Protein AF-A0A258ALZ7-F1 (afdb_monomer_lite)

Foldseek 3Di:
DCCQVVRLVVCLVPQDDDDDPPQAPVVQLSCVSNVNHDLVSNCVRLCPDDDLSSLVNLLVSLQSQLVVCVSNVVNVSNLVSLCCNQPVSADPDDSSVVSVVVCVVVVSVD

Radius of gyration: 13.6 Å; chains: 1; bounding box: 34×25×37 Å

pLDDT: mean 91.47, std 5.28, range [59.81, 97.38]

Structure (mmCIF, N/CA/C/O backbone):
data_AF-A0A258ALZ7-F1
#
_entry.id   AF-A0A258ALZ7-F1
#
loop_
_atom_site.group_PDB
_atom_site.id
_atom_site.type_symbol
_atom_site.label_atom_id
_atom_site.label_alt_id
_atom_site.label_comp_id
_atom_site.label_asym_id
_atom_site.label_entity_id
_atom_site.label_seq_id
_atom_site.pdbx_PDB_ins_code
_atom_site.Cartn_x
_atom_site.Cartn_y
_atom_site.Cartn_z
_atom_site.occupancy
_atom_site.B_iso_or_equiv
_atom_site.auth_seq_id
_atom_site.auth_comp_id
_atom_site.auth_asym_id
_atom_site.auth_atom_id
_atom_site.pdbx_PDB_model_num
ATOM 1 N N . CYS A 1 1 ? -7.068 -8.110 11.290 1.00 79.31 1 CYS A N 1
ATOM 2 C CA . CYS A 1 1 ? -5.888 -7.363 11.785 1.00 79.31 1 CYS A CA 1
ATOM 3 C C . CYS A 1 1 ? -6.313 -6.536 12.998 1.00 79.31 1 CYS A C 1
ATOM 5 O O . CYS A 1 1 ? -7.496 -6.224 13.089 1.00 79.31 1 CYS A O 1
ATOM 7 N N . ILE A 1 2 ? -5.382 -6.184 13.896 1.00 83.75 2 ILE A N 1
ATOM 8 C CA . ILE A 1 2 ? -5.677 -5.401 15.117 1.00 83.75 2 ILE A CA 1
ATOM 9 C C . ILE A 1 2 ? -6.345 -4.070 14.759 1.00 83.75 2 ILE A C 1
ATOM 11 O O . ILE A 1 2 ? -7.355 -3.724 15.351 1.00 83.75 2 ILE A O 1
ATOM 15 N N . ALA A 1 3 ? -5.886 -3.397 13.699 1.00 86.81 3 ALA A N 1
ATOM 16 C CA . ALA A 1 3 ? -6.482 -2.142 13.240 1.00 86.81 3 ALA A CA 1
ATOM 17 C C . ALA A 1 3 ? -7.992 -2.244 12.937 1.00 86.81 3 ALA A C 1
ATOM 19 O O . ALA A 1 3 ? -8.744 -1.364 13.337 1.00 86.81 3 ALA A O 1
ATOM 20 N N . LYS A 1 4 ? -8.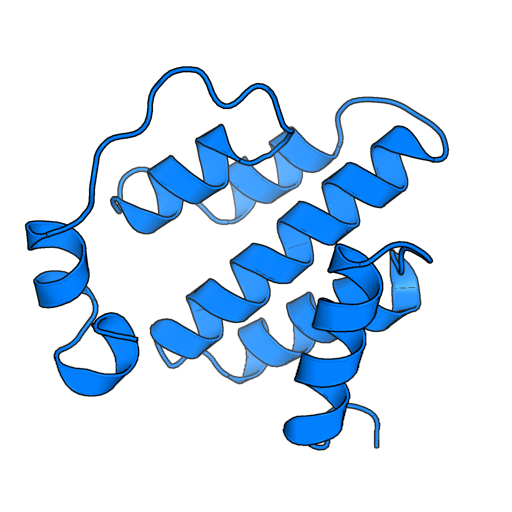455 -3.339 12.312 1.00 83.69 4 LYS A N 1
ATOM 21 C CA . LYS A 1 4 ? -9.890 -3.562 12.053 1.00 83.69 4 LYS A CA 1
ATOM 22 C C . LYS A 1 4 ? -10.688 -4.000 13.286 1.00 83.69 4 LYS A C 1
ATOM 24 O O . LYS A 1 4 ? -11.891 -3.781 13.311 1.00 83.69 4 LYS A O 1
ATOM 29 N N . GLY A 1 5 ? -10.061 -4.678 14.250 1.00 86.06 5 GLY A N 1
ATOM 30 C CA . GLY A 1 5 ? -10.753 -5.228 15.425 1.00 86.06 5 GLY A CA 1
ATOM 31 C C . GLY A 1 5 ? -10.781 -4.280 16.625 1.00 86.06 5 GLY A C 1
ATOM 32 O O . GLY A 1 5 ? -11.813 -4.121 17.263 1.00 86.06 5 GLY A O 1
ATOM 33 N N . GLU A 1 6 ? -9.648 -3.642 16.910 1.00 87.88 6 GLU A N 1
ATOM 34 C CA . GLU A 1 6 ? -9.399 -2.820 18.104 1.00 87.88 6 GLU A CA 1
ATOM 35 C C . GLU A 1 6 ? -9.043 -1.362 17.758 1.00 87.88 6 GLU A C 1
ATOM 37 O O . GLU A 1 6 ? -8.881 -0.525 18.645 1.00 87.88 6 GLU A O 1
ATOM 42 N N . GLY A 1 7 ? -8.925 -1.035 16.468 1.00 88.50 7 GLY A N 1
ATOM 43 C CA . GLY A 1 7 ? -8.605 0.306 15.985 1.00 88.50 7 GLY A CA 1
ATOM 44 C C . GLY A 1 7 ? -7.115 0.542 15.720 1.00 88.50 7 GLY A C 1
ATOM 45 O O . GLY A 1 7 ? -6.225 -0.176 16.185 1.00 88.50 7 GLY A O 1
ATOM 46 N N . VAL A 1 8 ? -6.836 1.588 14.939 1.00 88.94 8 VAL A N 1
ATOM 47 C CA . VAL A 1 8 ? -5.478 1.955 14.492 1.00 88.94 8 VAL A CA 1
ATOM 48 C C . VAL A 1 8 ? -4.567 2.311 15.670 1.00 88.94 8 VAL A C 1
ATOM 50 O O . VAL A 1 8 ? -3.400 1.929 15.683 1.00 88.94 8 VAL A O 1
ATOM 53 N N . GLU A 1 9 ? -5.100 2.977 16.694 1.00 88.06 9 GLU A N 1
ATOM 54 C CA . GLU A 1 9 ? -4.329 3.361 17.882 1.00 88.06 9 GLU A CA 1
ATOM 55 C C . GLU A 1 9 ? -3.861 2.147 18.698 1.00 88.06 9 GLU A C 1
ATOM 57 O O . GLU A 1 9 ? -2.721 2.117 19.163 1.00 88.06 9 GLU A O 1
ATOM 62 N N . ALA A 1 10 ? -4.692 1.106 18.826 1.00 87.94 10 ALA A N 1
ATOM 63 C CA . ALA A 1 10 ? -4.288 -0.150 19.458 1.00 87.94 10 ALA A CA 1
ATOM 64 C C . ALA A 1 10 ? -3.190 -0.850 18.641 1.00 87.94 10 ALA A C 1
ATOM 66 O O . ALA A 1 10 ? -2.178 -1.276 19.198 1.00 87.94 10 ALA A O 1
ATOM 67 N N . ALA A 1 11 ? -3.338 -0.881 17.312 1.00 88.69 11 ALA A N 1
ATOM 68 C CA . ALA A 1 11 ? -2.340 -1.457 16.413 1.00 88.69 11 ALA A CA 1
ATOM 69 C C . ALA A 1 11 ? -0.982 -0.736 16.489 1.00 88.69 11 ALA A C 1
ATOM 71 O O . ALA A 1 11 ? 0.056 -1.392 16.449 1.00 88.69 11 ALA A O 1
ATOM 72 N N . ARG A 1 12 ? -0.977 0.594 16.650 1.00 89.44 12 ARG A N 1
ATOM 73 C CA . ARG A 1 12 ? 0.246 1.403 16.788 1.00 89.44 12 ARG A CA 1
ATOM 74 C C . ARG A 1 12 ? 1.010 1.127 18.080 1.00 89.44 12 ARG A C 1
ATOM 76 O O . ARG A 1 12 ? 2.235 1.123 18.061 1.00 89.44 12 ARG A O 1
ATOM 83 N N . LYS A 1 13 ? 0.318 0.855 19.191 1.00 88.81 13 LYS A N 1
ATOM 84 C CA . LYS A 1 13 ? 0.965 0.563 20.487 1.00 88.81 13 LYS A CA 1
ATOM 85 C C . LYS A 1 13 ? 1.804 -0.712 20.466 1.00 88.81 13 LYS A C 1
ATOM 87 O O . LYS A 1 13 ? 2.808 -0.789 21.163 1.00 88.81 13 LYS A O 1
ATOM 92 N N . VAL A 1 14 ? 1.383 -1.697 19.679 1.00 89.06 14 VAL A N 1
ATOM 93 C CA . VAL A 1 14 ? 2.076 -2.985 19.519 1.00 89.06 14 VAL A CA 1
ATOM 94 C C . VAL A 1 14 ? 2.891 -3.050 18.225 1.00 89.06 14 VAL A C 1
ATOM 96 O O . VAL A 1 14 ? 3.360 -4.118 17.835 1.00 89.06 14 VAL A O 1
ATOM 99 N N . PHE A 1 15 ? 3.033 -1.920 17.528 1.00 88.38 15 PHE A N 1
ATOM 100 C CA . PHE A 1 15 ? 3.723 -1.863 16.253 1.00 88.38 15 PHE A CA 1
ATOM 101 C C . PHE A 1 15 ? 5.222 -2.076 16.450 1.00 88.38 15 PHE A C 1
ATOM 103 O O . PHE A 1 15 ? 5.882 -1.343 17.186 1.00 88.38 15 PHE A O 1
ATOM 110 N N . ILE A 1 16 ? 5.760 -3.094 15.783 1.00 87.31 16 ILE A N 1
ATOM 111 C CA . ILE A 1 16 ? 7.167 -3.467 15.908 1.00 87.31 16 ILE A CA 1
ATOM 112 C C . ILE A 1 16 ? 7.998 -2.536 15.016 1.00 87.31 16 ILE A C 1
ATOM 114 O O . ILE A 1 16 ? 7.760 -2.501 13.803 1.00 87.31 16 ILE A O 1
ATOM 118 N N . PRO A 1 17 ? 8.974 -1.793 15.569 1.00 84.88 17 PRO A N 1
ATOM 119 C CA . PRO A 1 17 ? 9.908 -1.031 14.758 1.00 84.88 17 PRO A CA 1
ATOM 120 C C . PRO A 1 17 ? 10.786 -1.989 13.948 1.00 84.88 17 PRO A C 1
ATOM 122 O O . PRO A 1 17 ? 11.343 -2.941 14.493 1.00 84.88 17 PRO A O 1
ATOM 125 N N . ILE A 1 18 ? 10.883 -1.754 12.642 1.00 85.06 18 ILE A N 1
ATOM 126 C CA . ILE A 1 18 ? 11.729 -2.528 11.736 1.00 85.06 18 ILE A CA 1
ATOM 127 C C . ILE A 1 18 ? 12.767 -1.574 11.168 1.00 85.06 18 ILE A C 1
ATOM 129 O O . ILE A 1 18 ? 12.427 -0.531 10.612 1.00 85.06 18 ILE A O 1
ATOM 133 N N . GLU A 1 19 ? 14.029 -1.965 11.275 1.00 78.88 19 GLU A N 1
ATOM 134 C CA . GLU A 1 19 ? 15.151 -1.290 10.636 1.00 78.88 19 GLU A CA 1
ATOM 135 C C . GLU A 1 19 ? 15.801 -2.260 9.641 1.00 78.88 19 GLU A C 1
ATOM 137 O O . GLU A 1 19 ? 15.951 -3.446 9.929 1.00 78.88 19 GLU A O 1
ATOM 142 N N . GLY A 1 20 ? 16.165 -1.767 8.453 1.00 81.56 20 GLY A N 1
ATOM 143 C CA . GLY A 1 20 ? 16.948 -2.537 7.477 1.00 81.56 20 GLY A CA 1
ATOM 144 C C . GLY A 1 20 ? 16.170 -3.300 6.398 1.00 81.56 20 GLY A C 1
ATOM 145 O O . GLY A 1 20 ? 16.789 -4.063 5.659 1.00 81.56 20 GLY A O 1
ATOM 146 N N . ASP A 1 21 ? 14.855 -3.099 6.243 1.00 84.94 21 ASP A N 1
ATOM 147 C CA . ASP A 1 21 ? 14.151 -3.610 5.057 1.00 84.94 21 ASP A CA 1
ATOM 148 C C . ASP A 1 21 ? 14.589 -2.824 3.811 1.00 84.94 21 ASP A C 1
ATOM 150 O O . ASP A 1 21 ? 14.264 -1.646 3.655 1.00 84.94 21 ASP A O 1
ATOM 154 N N . SER A 1 22 ? 15.358 -3.472 2.936 1.00 86.88 22 SER A N 1
ATOM 155 C CA . SER A 1 22 ? 15.908 -2.867 1.718 1.00 86.88 22 SER A CA 1
ATOM 156 C C . SER A 1 22 ? 14.908 -2.790 0.564 1.00 86.88 22 SER A C 1
ATOM 158 O O . SER A 1 22 ? 15.21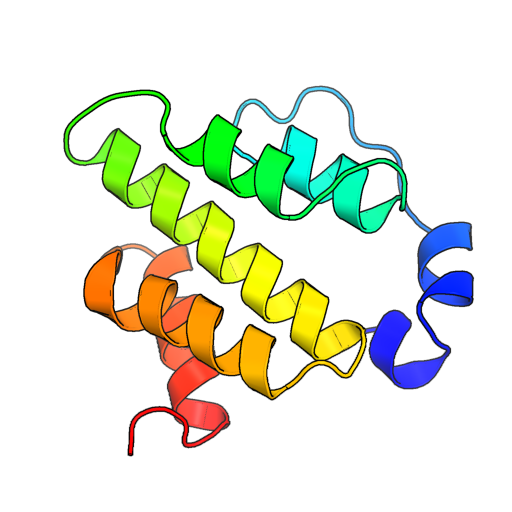3 -2.208 -0.478 1.00 86.88 22 SER A O 1
ATOM 160 N N . ARG A 1 23 ? 13.717 -3.382 0.710 1.00 88.50 23 ARG A N 1
ATOM 161 C CA . ARG A 1 23 ? 12.695 -3.370 -0.338 1.00 88.50 23 ARG A CA 1
ATOM 162 C C . ARG A 1 23 ? 12.062 -1.988 -0.430 1.00 88.50 23 ARG A C 1
ATOM 164 O O . ARG A 1 23 ? 11.596 -1.435 0.563 1.00 88.50 23 ARG A O 1
ATOM 171 N N . ILE A 1 24 ? 11.950 -1.460 -1.639 1.00 91.25 24 ILE A N 1
ATOM 172 C CA . ILE A 1 24 ? 11.251 -0.200 -1.900 1.00 91.25 24 ILE A CA 1
ATOM 173 C C . ILE A 1 24 ? 9.762 -0.499 -2.168 1.00 91.25 24 ILE A C 1
ATOM 175 O O . ILE A 1 24 ? 9.475 -1.400 -2.964 1.00 91.25 24 ILE A O 1
ATOM 179 N N . PRO A 1 25 ? 8.796 0.213 -1.543 1.00 94.06 25 PRO A N 1
ATOM 180 C CA . PRO A 1 25 ? 8.921 1.331 -0.589 1.00 94.06 25 PRO A CA 1
ATOM 181 C C . PRO A 1 25 ? 8.640 0.925 0.881 1.00 94.06 25 PRO A C 1
ATOM 183 O O . PRO A 1 25 ? 7.857 1.572 1.580 1.00 94.06 25 PRO A O 1
ATOM 186 N N . MET A 1 26 ? 9.201 -0.187 1.373 1.00 93.50 26 MET A N 1
ATOM 187 C CA . MET A 1 26 ? 8.805 -0.769 2.672 1.00 93.50 26 MET A CA 1
ATOM 188 C C . MET A 1 26 ? 9.125 0.128 3.863 1.00 93.50 26 MET A C 1
ATOM 190 O O . MET A 1 26 ? 8.352 0.154 4.820 1.00 93.50 26 MET A O 1
ATOM 194 N N . LYS A 1 27 ? 10.202 0.914 3.786 1.00 93.88 27 LYS A N 1
ATOM 195 C CA . LYS A 1 27 ? 10.532 1.904 4.815 1.00 93.88 27 LYS A CA 1
ATOM 196 C C . LYS A 1 27 ? 9.401 2.924 4.996 1.00 93.88 27 LYS A C 1
ATOM 198 O O . LYS A 1 27 ? 8.923 3.119 6.108 1.00 93.88 27 LYS A O 1
ATOM 203 N N . GLN A 1 28 ? 8.929 3.524 3.905 1.00 95.94 28 GLN A N 1
ATOM 204 C CA . GLN A 1 28 ? 7.870 4.535 3.944 1.00 95.94 28 GLN A CA 1
ATOM 205 C C . GLN A 1 28 ? 6.524 3.926 4.347 1.00 95.94 28 GLN A C 1
ATOM 207 O O . GLN A 1 28 ? 5.752 4.551 5.070 1.00 95.94 28 GLN A O 1
ATOM 212 N N . VAL A 1 29 ? 6.247 2.685 3.930 1.00 95.31 29 VAL A N 1
ATOM 213 C CA . VAL A 1 29 ? 5.056 1.945 4.377 1.00 95.31 29 VAL A CA 1
ATOM 214 C C . VAL A 1 29 ? 5.098 1.713 5.888 1.00 95.31 29 VAL A C 1
ATOM 216 O O . VAL A 1 29 ? 4.095 1.909 6.573 1.00 95.31 29 VAL A O 1
ATOM 219 N N . HIS A 1 30 ? 6.255 1.332 6.426 1.00 93.94 30 HIS A N 1
ATOM 220 C CA . HIS A 1 30 ? 6.438 1.127 7.860 1.00 93.94 30 HIS A CA 1
ATOM 221 C C . HIS A 1 30 ? 6.252 2.433 8.649 1.00 93.94 30 HIS A C 1
ATOM 223 O O . HIS A 1 30 ? 5.499 2.460 9.624 1.00 93.94 30 HIS A O 1
ATOM 229 N N . GLU A 1 31 ? 6.821 3.542 8.169 1.00 93.56 31 GLU A N 1
ATOM 230 C CA . GLU A 1 31 ? 6.623 4.882 8.740 1.00 93.56 31 GLU A CA 1
ATOM 231 C C . GLU A 1 31 ? 5.151 5.328 8.691 1.00 93.56 31 GLU A C 1
ATOM 233 O O . GLU A 1 31 ? 4.632 5.874 9.672 1.00 93.56 31 GLU A O 1
ATOM 238 N N . LEU A 1 32 ? 4.445 5.065 7.585 1.00 94.56 32 LEU A N 1
ATOM 239 C CA . LEU A 1 32 ? 3.009 5.324 7.452 1.00 94.56 32 LEU A CA 1
ATOM 240 C C . LEU A 1 32 ? 2.208 4.542 8.503 1.00 94.56 32 LEU A C 1
ATOM 242 O O . LEU A 1 32 ? 1.327 5.101 9.162 1.00 94.56 32 LEU A O 1
ATOM 246 N N . PHE A 1 33 ? 2.536 3.266 8.716 1.00 92.81 33 PHE A N 1
ATOM 247 C CA . PHE A 1 33 ? 1.832 2.417 9.683 1.00 92.81 33 PHE A CA 1
ATOM 248 C C . PHE A 1 33 ? 2.113 2.861 11.124 1.00 92.81 33 PHE A C 1
ATOM 250 O O . PHE A 1 33 ? 1.198 2.880 11.951 1.00 92.81 33 PHE A O 1
ATOM 257 N N . ALA A 1 34 ? 3.331 3.341 11.396 1.00 91.88 34 ALA A N 1
ATOM 258 C CA . ALA A 1 34 ? 3.696 3.995 12.651 1.00 91.88 34 ALA A CA 1
ATOM 259 C C . ALA A 1 34 ? 2.999 5.354 12.873 1.00 91.88 34 ALA A C 1
ATOM 261 O O . ALA A 1 34 ? 3.106 5.920 13.959 1.00 91.88 34 ALA A O 1
ATOM 262 N N . GLY A 1 35 ? 2.308 5.900 11.864 1.00 91.25 35 GLY A N 1
ATOM 263 C CA . GLY A 1 35 ? 1.667 7.216 11.922 1.00 91.25 35 GLY A CA 1
ATOM 264 C C . GLY A 1 35 ? 2.618 8.401 11.747 1.00 91.25 35 GLY A C 1
ATOM 265 O O . GLY A 1 35 ? 2.249 9.518 12.092 1.00 91.25 35 GLY A O 1
ATOM 266 N N . LYS A 1 36 ? 3.830 8.165 11.232 1.00 92.19 36 LYS A N 1
ATOM 267 C CA . LYS A 1 36 ? 4.856 9.193 10.978 1.00 92.19 36 LYS A CA 1
ATOM 268 C C . LYS A 1 36 ? 5.068 9.485 9.488 1.00 92.19 36 LYS A C 1
ATOM 270 O O . LYS A 1 36 ? 5.733 10.459 9.159 1.00 92.19 36 LYS A O 1
ATOM 275 N N . GLY A 1 37 ? 4.541 8.635 8.608 1.00 92.56 37 GLY A N 1
ATOM 276 C CA . GLY A 1 37 ? 4.646 8.764 7.154 1.00 92.56 37 GLY A CA 1
ATOM 277 C C . GLY A 1 37 ? 3.364 9.270 6.491 1.00 92.56 37 GLY A C 1
ATOM 278 O O . GLY A 1 37 ? 2.352 9.518 7.146 1.00 92.56 37 GLY A O 1
ATOM 279 N N . SER A 1 38 ? 3.408 9.381 5.164 1.00 95.19 38 SER A N 1
ATOM 280 C CA . SER A 1 38 ? 2.285 9.801 4.323 1.00 95.19 38 SER A CA 1
ATOM 281 C C . SER A 1 38 ? 2.128 8.889 3.106 1.00 95.19 38 SER A C 1
ATOM 283 O O . SER A 1 38 ? 3.073 8.220 2.684 1.00 95.19 38 SER A O 1
ATOM 285 N N . GLU A 1 39 ? 0.927 8.877 2.524 1.00 95.69 39 GLU A N 1
ATOM 286 C CA . GLU A 1 39 ? 0.657 8.202 1.248 1.00 95.69 39 GLU A CA 1
ATOM 287 C C . GLU A 1 39 ? 1.614 8.687 0.147 1.00 95.69 39 GLU A C 1
ATOM 289 O O . GLU A 1 39 ? 2.194 7.884 -0.581 1.00 95.69 39 GLU A O 1
ATOM 294 N N . GLU A 1 40 ? 1.830 10.001 0.076 1.00 96.62 40 GLU A N 1
ATOM 295 C CA . GLU A 1 40 ? 2.716 10.635 -0.899 1.00 96.62 40 GLU A CA 1
ATOM 296 C C . GLU A 1 40 ? 4.164 10.148 -0.768 1.00 96.62 40 GLU A C 1
ATOM 298 O O . GLU A 1 40 ? 4.794 9.827 -1.772 1.00 96.62 40 GLU A O 1
ATOM 303 N N . ALA A 1 41 ? 4.686 10.015 0.456 1.00 96.44 41 ALA A N 1
ATOM 304 C CA . ALA A 1 41 ? 6.037 9.501 0.674 1.00 96.44 41 ALA A CA 1
ATOM 305 C C . ALA A 1 41 ? 6.193 8.062 0.154 1.00 96.44 41 ALA A C 1
ATOM 307 O O . ALA A 1 41 ? 7.219 7.730 -0.442 1.00 96.44 41 ALA A O 1
ATOM 308 N N . VAL A 1 42 ? 5.168 7.221 0.336 1.00 97.06 42 VAL A N 1
ATOM 309 C CA . VAL A 1 42 ? 5.152 5.843 -0.180 1.00 97.06 42 VAL A CA 1
ATOM 310 C C . VAL A 1 42 ? 5.161 5.829 -1.707 1.00 97.06 42 VAL A C 1
ATOM 312 O O . VAL A 1 42 ? 5.922 5.066 -2.301 1.00 97.06 42 VAL A O 1
ATOM 315 N N . LEU A 1 43 ? 4.341 6.668 -2.345 1.00 96.81 43 LEU A N 1
ATOM 316 C CA . LEU A 1 43 ? 4.270 6.755 -3.804 1.00 96.81 43 LEU A CA 1
ATOM 317 C C . LEU A 1 43 ? 5.567 7.310 -4.400 1.00 96.81 43 LEU A C 1
ATOM 319 O O . LEU A 1 43 ? 6.112 6.701 -5.313 1.00 96.81 43 LEU A O 1
ATOM 323 N N . ASN A 1 44 ? 6.111 8.391 -3.841 1.00 96.75 44 ASN A N 1
ATOM 324 C CA . ASN A 1 44 ? 7.355 8.996 -4.319 1.00 96.75 44 ASN A CA 1
ATOM 325 C C . ASN A 1 44 ? 8.538 8.025 -4.219 1.00 96.75 44 ASN A C 1
ATOM 327 O O . ASN A 1 44 ? 9.340 7.936 -5.144 1.00 96.75 44 ASN A O 1
ATOM 331 N N . ALA A 1 45 ? 8.635 7.257 -3.130 1.00 95.44 45 ALA A N 1
ATOM 332 C CA . ALA A 1 45 ? 9.671 6.234 -2.997 1.00 95.44 45 ALA A CA 1
ATOM 333 C C . ALA A 1 45 ? 9.521 5.115 -4.041 1.00 95.44 45 ALA A C 1
ATOM 335 O O . ALA A 1 45 ? 10.512 4.567 -4.514 1.00 95.44 45 ALA A O 1
ATOM 336 N N . ALA A 1 46 ? 8.287 4.785 -4.426 1.00 95.50 46 ALA A N 1
ATOM 337 C CA . ALA A 1 46 ?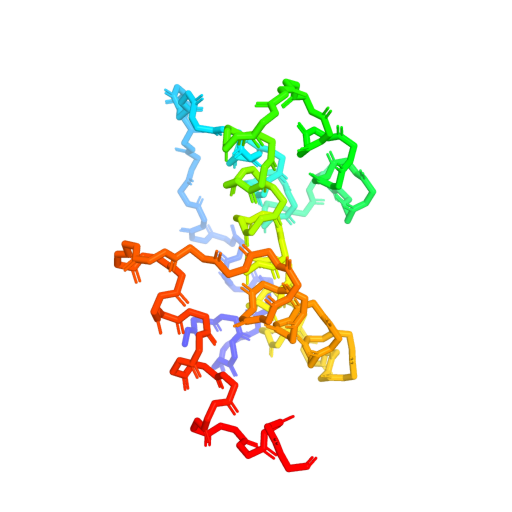 8.007 3.736 -5.398 1.00 95.50 46 ALA A CA 1
ATOM 338 C C . ALA A 1 46 ? 8.382 4.098 -6.843 1.00 95.50 46 ALA A C 1
ATOM 340 O O . ALA A 1 46 ? 8.456 3.202 -7.680 1.00 95.50 46 ALA A O 1
ATOM 341 N N . GLU A 1 47 ? 8.635 5.378 -7.127 1.00 95.94 47 GLU A N 1
ATOM 342 C CA . GLU A 1 47 ? 9.064 5.870 -8.440 1.00 95.94 47 GLU A CA 1
ATOM 343 C C . GLU A 1 47 ? 10.568 5.685 -8.697 1.00 95.94 47 GLU A C 1
ATOM 345 O O . GLU A 1 47 ? 11.075 6.045 -9.758 1.00 95.94 47 GLU A O 1
ATOM 350 N N . GLU A 1 48 ? 11.305 5.098 -7.753 1.00 90.44 48 GLU A N 1
ATOM 351 C CA . GLU A 1 48 ? 12.717 4.812 -7.952 1.00 90.44 48 GLU A CA 1
ATOM 352 C C . GLU A 1 48 ? 12.931 3.615 -8.894 1.00 90.44 48 GLU A C 1
ATOM 354 O O . GLU A 1 48 ? 12.418 2.512 -8.677 1.00 90.44 48 GLU A O 1
ATOM 359 N N . GLY A 1 49 ? 13.789 3.804 -9.895 1.00 90.19 49 GLY A N 1
ATOM 360 C CA . GLY A 1 49 ? 14.242 2.750 -10.791 1.00 90.19 49 GLY A CA 1
ATOM 361 C C . GLY A 1 49 ? 13.504 2.681 -12.112 1.00 90.19 49 GLY A C 1
ATOM 362 O O . GLY A 1 49 ? 12.787 3.595 -12.494 1.00 90.19 49 GLY A O 1
ATOM 363 N N . GLU A 1 50 ? 13.723 1.589 -12.842 1.00 91.62 50 GLU A N 1
ATOM 364 C CA . GLU A 1 50 ? 13.250 1.444 -14.219 1.00 91.62 50 GLU A CA 1
ATOM 365 C C . GLU A 1 50 ? 12.786 0.011 -14.509 1.00 91.62 50 GLU A C 1
ATOM 367 O O . GLU A 1 50 ? 13.097 -0.934 -13.772 1.00 91.62 50 GLU A O 1
ATOM 372 N N . GLY A 1 51 ? 12.020 -0.144 -15.592 1.00 92.06 51 GLY A N 1
ATOM 373 C CA . GLY A 1 51 ? 11.574 -1.438 -16.105 1.00 92.06 51 GLY A CA 1
ATOM 374 C C . GLY A 1 51 ? 10.758 -2.252 -15.098 1.00 92.06 51 GLY A C 1
ATOM 375 O O . GLY A 1 51 ? 9.847 -1.745 -14.439 1.00 92.06 51 GLY A O 1
ATOM 376 N N . GLU A 1 52 ? 11.083 -3.539 -14.982 1.00 89.56 52 GLU A N 1
ATOM 377 C CA . GLU A 1 52 ? 10.380 -4.461 -14.087 1.00 89.56 52 GLU A CA 1
ATOM 378 C C . GLU A 1 52 ? 10.508 -4.062 -12.611 1.00 89.56 52 GLU A C 1
ATOM 380 O O . GLU A 1 52 ? 9.545 -4.171 -11.852 1.00 89.56 52 GLU A O 1
ATOM 385 N N . ARG A 1 53 ? 11.670 -3.536 -12.206 1.00 90.69 53 ARG A N 1
ATOM 386 C CA . ARG A 1 53 ? 11.905 -3.104 -10.825 1.00 90.69 53 ARG A CA 1
ATOM 387 C C . ARG A 1 53 ? 10.954 -1.973 -10.433 1.00 90.69 53 ARG A C 1
ATOM 389 O O . ARG A 1 53 ? 10.315 -2.061 -9.388 1.00 90.69 53 ARG A O 1
ATOM 396 N N . LEU A 1 54 ? 10.796 -0.978 -11.308 1.00 93.56 54 LEU A N 1
ATOM 397 C CA . LEU A 1 54 ? 9.853 0.128 -11.115 1.00 93.56 54 LEU A CA 1
ATOM 398 C C . LEU A 1 54 ? 8.407 -0.373 -11.004 1.00 93.56 54 LEU A C 1
ATOM 400 O O . LEU A 1 54 ? 7.671 0.022 -10.100 1.00 93.56 54 LEU A O 1
ATOM 404 N N . ARG A 1 55 ? 7.998 -1.296 -11.886 1.00 92.75 55 ARG A N 1
ATOM 405 C CA . ARG A 1 55 ? 6.670 -1.927 -11.804 1.00 92.75 55 ARG A CA 1
ATOM 406 C C . ARG A 1 55 ? 6.467 -2.614 -10.453 1.00 92.75 55 ARG A C 1
ATOM 408 O O . ARG A 1 55 ? 5.416 -2.447 -9.838 1.00 92.75 55 ARG A O 1
ATOM 415 N N . ASN A 1 56 ? 7.472 -3.344 -9.973 1.00 92.25 56 ASN A N 1
ATOM 416 C CA . ASN A 1 56 ? 7.383 -4.071 -8.713 1.00 92.25 56 ASN A CA 1
ATOM 417 C C . ASN A 1 56 ? 7.272 -3.121 -7.513 1.00 92.25 56 ASN A C 1
ATOM 419 O O . ASN A 1 56 ? 6.438 -3.341 -6.635 1.00 92.25 56 ASN A O 1
ATOM 423 N N . HIS A 1 57 ? 8.045 -2.033 -7.495 1.00 94.81 57 HIS A N 1
ATOM 424 C CA . HIS A 1 57 ? 7.948 -1.001 -6.462 1.00 94.81 57 HIS A CA 1
ATOM 425 C C . HIS A 1 57 ? 6.553 -0.373 -6.409 1.00 94.81 57 HIS A C 1
ATOM 427 O O . HIS A 1 57 ? 5.941 -0.314 -5.340 1.00 94.81 57 HIS A O 1
ATOM 433 N N . ARG A 1 58 ? 6.007 0.022 -7.566 1.00 95.62 58 ARG A N 1
ATOM 434 C CA . ARG A 1 58 ? 4.643 0.561 -7.672 1.00 95.62 58 ARG A CA 1
ATOM 435 C C . ARG A 1 58 ? 3.598 -0.450 -7.216 1.00 95.62 58 ARG A C 1
ATOM 437 O O . ARG A 1 58 ? 2.679 -0.091 -6.480 1.00 95.62 58 ARG A O 1
ATOM 444 N N . CYS A 1 59 ? 3.749 -1.723 -7.585 1.00 94.88 59 CYS A N 1
ATOM 445 C CA . CYS A 1 59 ? 2.849 -2.770 -7.115 1.00 94.88 59 CYS A CA 1
ATOM 446 C C . CYS A 1 59 ? 2.865 -2.889 -5.590 1.00 94.88 59 CYS A C 1
ATOM 448 O O . CYS A 1 59 ? 1.802 -2.974 -4.976 1.00 94.88 59 CYS A O 1
ATOM 450 N N . TYR A 1 60 ? 4.047 -2.877 -4.969 1.00 94.44 60 TYR A N 1
ATOM 451 C CA . TYR A 1 60 ? 4.169 -2.912 -3.515 1.00 94.44 60 TYR A CA 1
ATOM 452 C C . TYR A 1 60 ? 3.538 -1.685 -2.860 1.00 94.44 60 TYR A C 1
ATOM 454 O O . TYR A 1 60 ? 2.742 -1.839 -1.934 1.00 94.44 60 TYR A O 1
ATOM 462 N N . ALA A 1 61 ?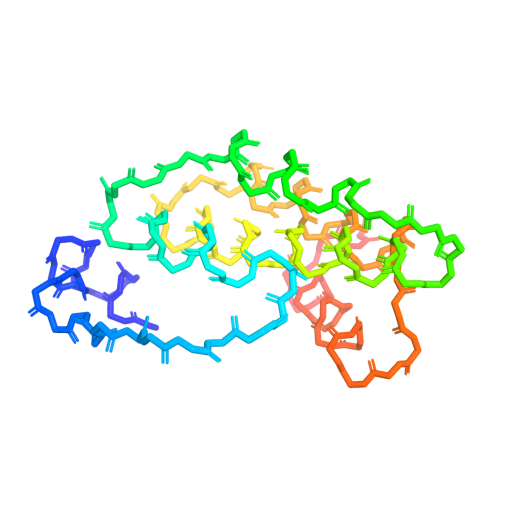 3.832 -0.488 -3.365 1.00 96.69 61 ALA A N 1
ATOM 463 C CA . ALA A 1 61 ? 3.251 0.758 -2.877 1.00 96.69 61 ALA A CA 1
ATOM 464 C C . ALA A 1 61 ? 1.722 0.682 -2.849 1.00 96.69 61 ALA A C 1
ATOM 466 O O . ALA A 1 61 ? 1.088 0.858 -1.810 1.00 96.69 61 ALA A O 1
ATOM 467 N N . HIS A 1 62 ? 1.128 0.332 -3.988 1.00 97.31 62 HIS A N 1
ATOM 468 C CA . HIS A 1 62 ? -0.316 0.244 -4.136 1.00 97.31 62 HIS A CA 1
ATOM 469 C C . HIS A 1 62 ? -0.933 -0.896 -3.316 1.00 97.31 62 HIS A C 1
ATOM 471 O O . HIS A 1 62 ? -1.997 -0.710 -2.727 1.00 97.31 62 HIS A O 1
ATOM 477 N N . LEU A 1 63 ? -0.271 -2.047 -3.198 1.00 95.88 63 LEU A N 1
ATOM 478 C CA . LEU A 1 63 ? -0.760 -3.144 -2.364 1.00 95.88 63 LEU A CA 1
ATOM 479 C C . LEU A 1 63 ? -0.850 -2.723 -0.891 1.00 95.88 63 LEU A C 1
ATOM 481 O O . LEU A 1 63 ? -1.902 -2.870 -0.269 1.00 95.88 63 LEU A O 1
ATOM 485 N N . TYR A 1 64 ? 0.228 -2.170 -0.332 1.00 96.19 64 TYR A N 1
ATOM 486 C CA . TYR A 1 64 ? 0.264 -1.807 1.084 1.00 96.19 64 TYR A CA 1
ATOM 487 C C . TYR A 1 64 ? -0.590 -0.581 1.413 1.00 96.19 64 TYR A C 1
ATOM 489 O O . TYR A 1 64 ? -1.234 -0.575 2.461 1.00 96.19 64 TYR A O 1
ATOM 497 N N . LEU A 1 65 ? -0.678 0.409 0.518 1.00 97.31 65 LEU A N 1
ATOM 498 C CA . LEU A 1 65 ? -1.628 1.519 0.664 1.00 97.31 65 LEU A CA 1
ATOM 499 C C . LEU A 1 65 ? -3.076 1.025 0.620 1.00 97.31 65 LEU A C 1
ATOM 501 O O . LEU A 1 65 ? -3.897 1.447 1.430 1.00 97.31 65 LEU A O 1
ATOM 505 N N . GLY A 1 66 ? -3.379 0.073 -0.268 1.00 96.25 66 GLY A N 1
ATOM 506 C CA . GLY A 1 66 ? -4.686 -0.573 -0.322 1.00 96.25 66 GLY A CA 1
ATOM 507 C C . GLY A 1 66 ? -5.060 -1.231 1.008 1.00 96.25 66 GLY A C 1
ATOM 508 O O . GLY A 1 66 ? -6.143 -0.988 1.534 1.00 96.25 66 GLY A O 1
ATOM 509 N N . LEU A 1 67 ? -4.145 -2.018 1.584 1.00 94.81 67 LEU A N 1
ATOM 510 C CA . LEU A 1 67 ? -4.343 -2.668 2.886 1.00 94.81 67 LEU A CA 1
ATOM 511 C C . LEU A 1 67 ? -4.460 -1.665 4.038 1.00 94.81 67 LEU A C 1
ATOM 513 O O . LEU A 1 67 ? -5.252 -1.879 4.955 1.00 94.81 67 LEU A O 1
ATOM 517 N N . TYR A 1 68 ? -3.675 -0.589 3.997 1.00 95.31 68 TYR A N 1
ATOM 518 C CA . TYR A 1 68 ? -3.707 0.476 4.993 1.00 95.31 68 TYR A CA 1
ATOM 519 C C . TYR A 1 68 ? -5.063 1.168 5.023 1.00 95.31 68 TYR A C 1
ATOM 521 O O . TYR A 1 68 ? -5.718 1.163 6.060 1.00 95.31 68 TYR A O 1
ATOM 529 N N . PHE A 1 69 ? -5.514 1.685 3.879 1.00 95.44 69 PHE A N 1
ATOM 530 C CA . PHE A 1 69 ? -6.795 2.378 3.786 1.00 95.44 69 PHE A CA 1
ATOM 531 C C . PHE A 1 69 ? -7.966 1.468 4.134 1.00 95.44 69 PHE A C 1
ATOM 533 O O . PHE A 1 69 ? -8.914 1.890 4.785 1.00 95.44 69 PHE A O 1
ATOM 540 N N . GLU A 1 70 ? -7.877 0.186 3.790 1.00 92.88 70 GLU A N 1
ATOM 541 C CA . GLU A 1 70 ? -8.881 -0.786 4.211 1.00 92.88 70 GLU A CA 1
ATOM 542 C C . GLU A 1 70 ? -8.890 -0.993 5.734 1.00 92.88 70 GLU A C 1
ATOM 544 O O . GLU A 1 70 ? -9.935 -1.220 6.341 1.00 92.88 70 GLU A O 1
ATOM 549 N N . ALA A 1 71 ? -7.721 -0.958 6.372 1.00 91.56 71 ALA A N 1
ATOM 550 C CA . ALA A 1 71 ? -7.596 -1.089 7.817 1.00 91.56 71 ALA A CA 1
ATOM 551 C C . ALA A 1 71 ? -8.024 0.180 8.571 1.00 91.56 71 ALA A C 1
ATOM 553 O O . ALA A 1 71 ? -8.398 0.074 9.738 1.00 91.56 71 ALA A O 1
ATOM 554 N N . THR A 1 72 ? -7.986 1.348 7.923 1.00 91.44 72 THR A N 1
ATOM 555 C CA . THR A 1 72 ? -8.430 2.633 8.487 1.00 91.44 72 THR A CA 1
ATOM 556 C C . THR A 1 72 ? -9.869 3.011 8.120 1.00 91.44 72 THR A C 1
ATOM 558 O O . THR A 1 72 ? -10.376 4.003 8.637 1.00 91.44 72 THR A O 1
ATOM 561 N N . GLY A 1 73 ? -10.547 2.218 7.283 1.00 91.25 73 GLY A N 1
ATOM 562 C CA . GLY A 1 73 ? -11.951 2.418 6.897 1.00 91.25 73 GLY A CA 1
ATOM 563 C C . GLY A 1 73 ? -12.168 3.290 5.654 1.00 91.25 73 GLY A C 1
ATOM 564 O O . GLY A 1 73 ? -13.300 3.654 5.346 1.00 91.25 73 GLY A O 1
ATOM 565 N N . GLU A 1 74 ? -11.113 3.621 4.910 1.00 94.00 74 GLU A N 1
ATOM 566 C CA . GLU A 1 74 ? -11.178 4.385 3.660 1.00 94.00 74 GLU A CA 1
ATOM 567 C C . GLU A 1 74 ? -11.332 3.464 2.432 1.00 94.00 74 GLU A C 1
ATOM 569 O O . GLU A 1 74 ? -10.483 3.420 1.537 1.00 94.00 74 GLU A O 1
ATOM 574 N N . ASP A 1 75 ? -12.443 2.726 2.361 1.00 93.38 75 ASP A N 1
ATOM 575 C CA . ASP A 1 75 ? -12.664 1.662 1.365 1.00 93.38 75 ASP A CA 1
ATOM 576 C C . ASP A 1 75 ? -12.542 2.123 -0.099 1.00 93.38 75 ASP A C 1
ATOM 578 O O . ASP A 1 75 ? -12.064 1.375 -0.956 1.00 93.38 75 ASP A O 1
ATOM 582 N N . ALA A 1 76 ? -12.936 3.363 -0.407 1.00 94.75 76 ALA A N 1
ATOM 583 C CA . ALA A 1 76 ? -12.824 3.914 -1.759 1.00 94.75 76 ALA A CA 1
ATOM 584 C C . ALA A 1 76 ? -11.358 4.048 -2.203 1.00 94.75 76 ALA A C 1
ATOM 586 O O . ALA A 1 76 ? -11.001 3.640 -3.314 1.00 94.75 76 ALA A O 1
ATOM 587 N N . LYS A 1 77 ? -10.492 4.560 -1.317 1.00 95.88 77 LYS A N 1
ATOM 588 C CA . LYS A 1 77 ? -9.047 4.621 -1.565 1.00 95.88 77 LYS A CA 1
ATOM 589 C C . LYS A 1 77 ? -8.460 3.220 -1.603 1.00 95.88 77 LYS A C 1
ATOM 591 O O . LYS A 1 77 ? -7.725 2.894 -2.533 1.00 95.88 77 LYS A O 1
ATOM 596 N N . ALA A 1 78 ? -8.852 2.362 -0.660 1.00 96.06 78 ALA A N 1
ATOM 597 C CA . ALA A 1 78 ? -8.408 0.975 -0.621 1.00 96.06 78 ALA A CA 1
ATOM 598 C C . ALA A 1 78 ? -8.643 0.269 -1.965 1.00 96.06 78 ALA A C 1
ATOM 600 O O . ALA A 1 78 ? -7.710 -0.294 -2.540 1.00 96.06 78 ALA A O 1
ATOM 601 N N . LYS A 1 79 ? -9.859 0.384 -2.516 1.00 96.06 79 LYS A N 1
ATOM 602 C CA . LYS A 1 79 ? -10.218 -0.158 -3.830 1.00 96.06 79 LYS A CA 1
ATOM 603 C C . LYS A 1 79 ? -9.344 0.414 -4.945 1.00 96.06 79 LYS A C 1
ATOM 605 O O . LYS A 1 79 ? -8.832 -0.353 -5.760 1.00 96.06 79 LYS A O 1
ATOM 610 N N . ALA A 1 80 ? -9.160 1.734 -4.984 1.00 96.44 80 ALA A N 1
ATOM 611 C CA . ALA A 1 80 ? -8.379 2.397 -6.027 1.00 96.44 80 ALA A CA 1
ATOM 612 C C . ALA A 1 80 ? -6.917 1.921 -6.053 1.00 96.44 80 ALA A C 1
ATOM 614 O O . ALA A 1 80 ? -6.406 1.562 -7.116 1.00 96.44 80 ALA A O 1
ATOM 615 N N . HIS A 1 81 ? -6.250 1.854 -4.896 1.00 97.38 81 HIS A N 1
ATOM 616 C CA . HIS A 1 81 ? -4.877 1.350 -4.825 1.00 97.38 81 HIS A CA 1
ATOM 617 C C . HIS A 1 81 ? -4.812 -0.152 -5.121 1.00 97.38 81 HIS A C 1
ATOM 619 O O . HIS A 1 81 ? -3.967 -0.582 -5.903 1.00 97.38 81 HIS A O 1
ATOM 625 N N . MET A 1 82 ? -5.732 -0.955 -4.582 1.00 95.94 82 MET A N 1
ATOM 626 C CA . MET A 1 82 ? -5.709 -2.402 -4.802 1.00 95.94 82 MET A CA 1
ATOM 627 C C . MET A 1 82 ? -5.902 -2.769 -6.280 1.00 95.94 82 MET A C 1
ATOM 629 O O . MET A 1 82 ? -5.257 -3.693 -6.771 1.00 95.94 82 MET A O 1
ATOM 633 N N . LEU A 1 83 ? -6.736 -2.024 -7.015 1.00 95.94 83 LEU A N 1
ATOM 634 C CA . LEU A 1 83 ? -6.905 -2.208 -8.458 1.00 95.94 83 LEU A CA 1
ATOM 635 C C . LEU A 1 83 ? -5.633 -1.882 -9.243 1.00 95.94 83 LEU A C 1
ATOM 637 O O . LEU A 1 83 ? -5.255 -2.672 -10.107 1.00 95.94 83 LEU A O 1
ATOM 641 N N . LYS A 1 84 ? -4.939 -0.788 -8.908 1.00 95.94 84 LYS A N 1
ATOM 642 C CA . LYS A 1 84 ? -3.645 -0.448 -9.523 1.00 95.94 84 LYS A CA 1
ATOM 643 C C . LYS A 1 84 ? -2.606 -1.546 -9.288 1.00 95.94 84 LYS A C 1
ATOM 645 O O . LYS A 1 84 ? -1.919 -1.946 -10.220 1.00 95.94 84 LYS A O 1
ATOM 650 N N . ALA A 1 85 ? -2.525 -2.083 -8.069 1.00 95.44 85 ALA A N 1
ATOM 651 C CA . ALA A 1 85 ? -1.623 -3.196 -7.761 1.00 95.44 85 ALA A CA 1
ATOM 652 C C . ALA A 1 85 ? -1.997 -4.488 -8.510 1.00 95.44 85 ALA A C 1
ATOM 654 O O . ALA A 1 85 ? -1.126 -5.210 -8.981 1.00 95.44 85 ALA A O 1
ATOM 655 N N . ALA A 1 86 ? -3.290 -4.797 -8.618 1.00 94.25 86 ALA A N 1
ATOM 656 C CA . ALA A 1 86 ? -3.763 -6.053 -9.197 1.00 94.25 86 ALA A CA 1
ATOM 657 C C . ALA A 1 86 ? -3.834 -6.066 -10.733 1.00 94.25 86 ALA A C 1
ATOM 659 O O . ALA A 1 86 ? -3.854 -7.156 -11.312 1.00 94.25 86 ALA A O 1
ATOM 660 N N . LYS A 1 87 ? -3.927 -4.893 -11.377 1.00 93.44 87 LYS A N 1
ATOM 661 C CA . LYS A 1 87 ? -4.096 -4.737 -12.830 1.00 93.44 87 LYS A CA 1
ATOM 662 C C . LYS A 1 87 ? -2.920 -3.981 -13.452 1.00 93.44 87 LYS A C 1
ATOM 664 O O . LYS A 1 87 ? -2.119 -4.595 -14.148 1.00 93.44 87 LYS A O 1
ATOM 669 N N . ASP A 1 88 ? -2.793 -2.688 -13.164 1.00 93.25 88 ASP A N 1
ATOM 670 C CA . ASP A 1 88 ? -1.864 -1.784 -13.864 1.00 93.25 88 ASP A CA 1
ATOM 671 C C . ASP A 1 88 ? -0.392 -2.135 -13.607 1.00 93.25 88 ASP A C 1
ATOM 673 O O . ASP A 1 88 ? 0.444 -2.088 -14.508 1.00 93.25 88 ASP A O 1
ATOM 677 N N . TYR A 1 89 ? -0.083 -2.525 -12.370 1.00 92.88 89 TYR A N 1
ATOM 678 C CA . TYR A 1 89 ? 1.262 -2.885 -11.924 1.00 92.88 89 TYR A CA 1
ATOM 679 C C . TYR A 1 89 ? 1.359 -4.350 -11.504 1.00 92.88 89 TYR A C 1
ATOM 681 O O . TYR A 1 89 ? 2.223 -4.705 -10.706 1.00 92.88 89 TYR A O 1
ATOM 689 N N . ALA A 1 90 ? 0.477 -5.204 -12.027 1.00 90.12 90 ALA A N 1
ATOM 690 C CA . ALA A 1 90 ? 0.430 -6.608 -11.652 1.00 90.12 90 ALA A CA 1
ATOM 691 C C . ALA A 1 90 ? 1.801 -7.289 -11.809 1.00 90.12 90 ALA A C 1
ATOM 693 O O . ALA A 1 90 ? 2.492 -7.130 -12.818 1.00 90.12 90 ALA A O 1
ATOM 694 N N . MET A 1 91 ? 2.173 -8.072 -10.798 1.00 87.56 91 MET A N 1
ATOM 695 C CA . MET A 1 91 ? 3.363 -8.922 -10.815 1.00 87.56 91 MET A CA 1
ATOM 696 C C . MET A 1 91 ? 2.945 -10.388 -10.946 1.00 87.56 91 MET A C 1
ATOM 698 O O . MET A 1 91 ? 1.983 -10.822 -10.308 1.00 87.56 91 MET A O 1
ATOM 702 N N . ASP A 1 92 ? 3.699 -11.175 -11.711 1.00 83.00 92 ASP A N 1
ATOM 703 C CA . ASP A 1 92 ? 3.392 -12.599 -11.909 1.00 83.00 92 ASP A CA 1
ATOM 704 C C . ASP A 1 92 ? 3.784 -13.474 -10.710 1.00 83.00 92 ASP A C 1
ATOM 706 O O . ASP A 1 92 ? 3.262 -14.576 -10.527 1.00 83.00 92 ASP A O 1
ATOM 710 N N . HIS A 1 93 ? 4.670 -12.976 -9.847 1.00 83.56 93 HIS A N 1
ATOM 711 C CA . HIS A 1 93 ? 5.085 -13.672 -8.637 1.00 83.56 93 HIS A CA 1
ATOM 712 C C . HIS A 1 93 ? 4.106 -13.458 -7.469 1.00 83.56 93 HIS A C 1
ATOM 714 O O . HIS A 1 93 ? 3.225 -12.597 -7.502 1.00 83.56 93 HIS A O 1
ATOM 720 N N . TYR A 1 94 ? 4.312 -14.206 -6.382 1.00 86.19 94 TYR A N 1
ATOM 721 C CA . TYR A 1 94 ? 3.410 -14.323 -5.226 1.00 86.19 94 TYR A CA 1
ATOM 722 C C . TYR A 1 94 ? 2.693 -13.022 -4.812 1.00 86.19 94 TYR A C 1
ATOM 724 O O . TYR A 1 94 ? 1.467 -12.989 -4.759 1.00 86.19 94 TYR A O 1
ATOM 732 N N . MET A 1 95 ? 3.430 -11.931 -4.581 1.00 83.62 95 MET A N 1
ATOM 733 C CA . MET A 1 95 ? 2.847 -10.673 -4.090 1.00 83.62 95 MET A CA 1
ATOM 734 C C . MET A 1 95 ? 1.876 -9.988 -5.070 1.00 83.62 95 MET A C 1
ATOM 736 O O . MET A 1 95 ? 0.896 -9.394 -4.625 1.00 83.62 95 MET A O 1
ATOM 740 N N . GLY A 1 96 ? 2.064 -10.119 -6.387 1.00 85.69 96 GLY A N 1
ATOM 741 C CA . GLY A 1 96 ? 1.076 -9.620 -7.351 1.00 85.69 96 GLY A CA 1
ATOM 742 C C . GLY A 1 96 ? -0.184 -10.488 -7.388 1.00 85.69 96 GLY A C 1
ATOM 743 O O . GLY A 1 96 ? -1.302 -9.974 -7.451 1.00 85.69 96 GLY A O 1
ATOM 744 N N . ARG A 1 97 ? -0.035 -11.808 -7.213 1.00 91.25 97 ARG A N 1
ATOM 745 C CA . ARG A 1 97 ? -1.173 -12.734 -7.067 1.00 91.25 97 ARG A CA 1
ATOM 746 C C . ARG A 1 97 ? -1.979 -12.448 -5.801 1.00 91.25 97 ARG A C 1
ATOM 748 O O . ARG A 1 97 ? -3.205 -12.519 -5.839 1.00 91.25 97 ARG A O 1
ATOM 755 N N . VAL A 1 98 ? -1.318 -12.073 -4.705 1.00 92.19 98 VAL A N 1
ATOM 756 C CA . VAL A 1 98 ? -1.981 -11.625 -3.469 1.00 92.19 98 VAL A CA 1
ATOM 757 C C . VAL A 1 98 ? -2.869 -10.410 -3.752 1.00 92.19 98 VAL A C 1
ATOM 759 O O . VAL A 1 98 ? -4.052 -10.447 -3.414 1.00 92.19 98 VAL A O 1
ATOM 762 N N . ALA A 1 99 ? -2.365 -9.384 -4.448 1.00 91.94 99 ALA A N 1
ATOM 763 C CA . ALA A 1 99 ? -3.171 -8.215 -4.820 1.00 91.94 99 ALA A CA 1
ATOM 764 C C . ALA A 1 99 ? -4.430 -8.604 -5.621 1.00 91.94 99 ALA A C 1
ATOM 766 O O . ALA A 1 99 ? -5.538 -8.165 -5.308 1.00 91.94 99 ALA A O 1
ATOM 767 N N . GLN A 1 100 ? -4.292 -9.504 -6.599 1.00 93.31 100 GLN A N 1
ATOM 768 C CA . GLN A 1 100 ? -5.419 -10.013 -7.390 1.00 93.31 100 GLN A CA 1
ATOM 769 C C . GLN A 1 100 ? -6.453 -10.763 -6.539 1.00 93.31 100 GLN A C 1
ATOM 771 O O . GLN A 1 100 ? -7.658 -10.585 -6.726 1.00 93.31 100 GLN A O 1
ATOM 776 N N . VAL A 1 101 ? -6.002 -11.580 -5.584 1.00 94.19 101 VAL A N 1
ATOM 777 C CA . VAL A 1 101 ? -6.888 -12.271 -4.636 1.00 94.19 101 VAL A CA 1
ATOM 778 C C . VAL A 1 101 ? -7.640 -11.262 -3.767 1.00 94.19 101 VAL A C 1
ATOM 780 O O . VAL A 1 101 ? -8.848 -11.412 -3.578 1.00 94.19 101 VAL A O 1
ATOM 783 N N . HIS A 1 102 ? -6.970 -10.205 -3.294 1.00 93.56 102 HIS A N 1
ATOM 784 C CA . HIS A 1 102 ? -7.614 -9.155 -2.503 1.00 93.56 102 HIS A CA 1
ATOM 785 C C . HIS A 1 102 ? -8.740 -8.456 -3.272 1.00 93.56 102 HIS A C 1
ATOM 787 O O . HIS A 1 102 ? -9.816 -8.265 -2.698 1.00 93.56 102 HIS A O 1
ATOM 793 N N . VAL A 1 103 ? -8.522 -8.124 -4.549 1.00 93.88 103 VAL A N 1
ATOM 794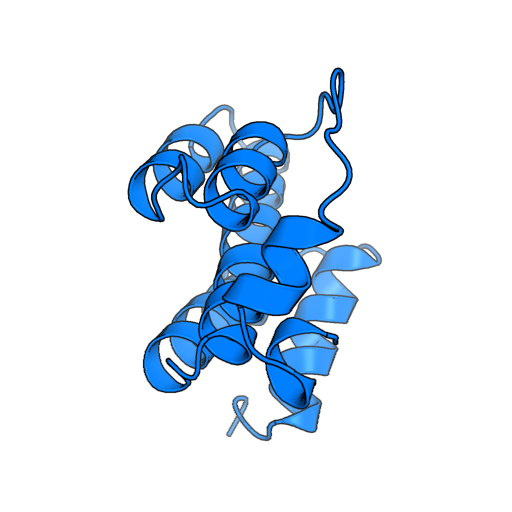 C CA . VAL A 1 103 ? -9.554 -7.540 -5.425 1.00 93.88 103 VAL A CA 1
ATOM 795 C C . VAL A 1 103 ? -10.714 -8.517 -5.634 1.00 93.88 103 VAL A C 1
ATOM 797 O O . VAL A 1 103 ? -11.869 -8.132 -5.452 1.00 93.88 103 VAL A O 1
ATOM 800 N N . ARG A 1 104 ? -10.420 -9.783 -5.959 1.00 94.00 104 ARG A N 1
ATOM 801 C CA . ARG A 1 104 ? -11.437 -10.803 -6.262 1.00 94.00 104 ARG A CA 1
ATOM 802 C C . ARG A 1 104 ? -12.350 -11.099 -5.077 1.00 94.00 104 ARG A C 1
ATOM 804 O O . ARG A 1 104 ? -13.566 -11.095 -5.221 1.00 94.00 104 ARG A O 1
ATOM 811 N N . ILE A 1 105 ? -11.779 -11.341 -3.895 1.00 93.88 105 ILE A N 1
ATOM 812 C CA . ILE A 1 105 ? -12.560 -11.675 -2.690 1.00 93.88 105 ILE A CA 1
ATOM 813 C C . ILE A 1 105 ? -13.48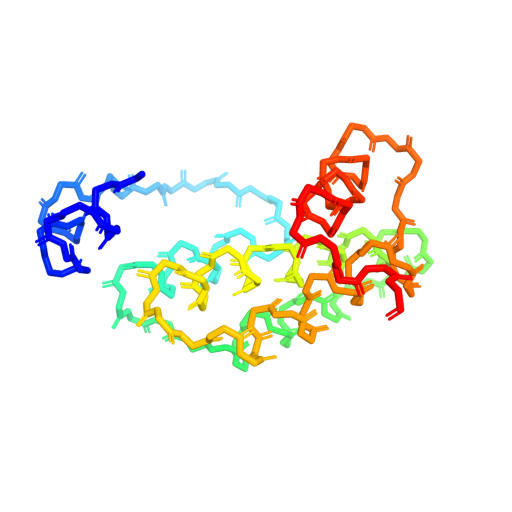3 -10.515 -2.290 1.00 93.88 105 ILE A C 1
ATOM 815 O O . ILE A 1 105 ? -14.551 -10.741 -1.728 1.00 93.88 105 ILE A O 1
ATOM 819 N N . ARG A 1 106 ? -13.103 -9.275 -2.614 1.00 91.62 106 ARG A N 1
ATOM 820 C CA . ARG A 1 106 ? -13.905 -8.073 -2.342 1.00 91.62 106 ARG A CA 1
ATOM 821 C C . ARG A 1 106 ? -14.890 -7.728 -3.461 1.00 91.62 106 ARG A C 1
ATOM 823 O O . ARG A 1 106 ? -15.646 -6.772 -3.319 1.00 91.62 106 ARG A O 1
ATOM 830 N N . GLY A 1 107 ? -14.879 -8.471 -4.571 1.00 92.69 107 GLY A N 1
ATOM 831 C CA . GLY A 1 107 ? -15.706 -8.190 -5.746 1.00 92.69 107 GLY A CA 1
ATOM 832 C C . GLY A 1 107 ? -15.391 -6.842 -6.395 1.00 92.69 107 GLY A C 1
ATOM 833 O O . GLY A 1 107 ? -16.274 -6.204 -6.963 1.00 92.69 107 GLY A O 1
ATOM 834 N N . TRP A 1 108 ? -14.151 -6.370 -6.265 1.00 91.75 108 TRP A N 1
ATOM 835 C CA . TRP A 1 108 ? -13.709 -5.094 -6.828 1.00 91.75 108 TRP A CA 1
ATOM 836 C C . TRP A 1 108 ? -13.305 -5.194 -8.301 1.00 91.75 108 TRP A C 1
ATOM 838 O O . TRP A 1 108 ? -13.046 -4.170 -8.925 1.00 91.75 108 TRP A O 1
ATOM 848 N N . ASP A 1 109 ? -13.242 -6.410 -8.840 1.00 80.44 109 ASP A N 1
ATOM 849 C CA . ASP A 1 109 ? -12.923 -6.737 -10.228 1.00 80.44 109 ASP A CA 1
ATOM 850 C C . ASP A 1 109 ? -14.112 -6.629 -11.194 1.00 80.44 109 ASP A C 1
ATOM 852 O O . ASP A 1 109 ? -13.879 -6.715 -12.400 1.00 80.44 109 ASP A O 1
ATOM 856 N N . LYS A 1 110 ? -15.329 -6.419 -10.677 1.00 59.81 110 LYS A N 1
ATOM 857 C CA . LYS A 1 110 ? -16.567 -6.247 -11.451 1.00 59.81 110 LYS A CA 1
ATOM 858 C C . LYS A 1 110 ? -16.745 -4.833 -11.994 1.00 59.81 110 LYS A C 1
ATOM 860 O O . LYS A 1 110 ? -16.460 -3.869 -11.243 1.00 59.81 110 LYS A O 1
#

Sequence (110 aa):
CIAKGEGVEAARKVFIPIEGDSRIPMKQVHELFAGKGSEEAVLNAAEEGEGERLRNHRCYAHLYLGLYFEATGEDAKAKAHMLKAAKDYAMDHYMGRVAQVHVRIRGWDK

Secondary structure (DSSP, 8-state):
-HHHHH-HHHHHHTPPP-----STTHHHHHHHHTTS--HHHHHHHHT-S-HHHHHHHHHHHHHHHHHHHHHHT-HHHHHHHHHIIIIIT--SSHHHHHHHHHHHHTTTT-